Protein AF-R9MSK2-F1 (afdb_monomer_lite)

Secondary structure (DSSP, 8-state):
---HHHHHHHHHH-TT-HHHHHHHGGG--S-TTTT---HHHHHHHHHHHHHHHHHHHHHHHHHHHTT-HHHHHHHHHHHHT-

pLDDT: mean 85.83, std 10.81, range [50.19, 96.31]

Sequence (82 aa):
MNSDLTEFTRCIRDRENIKALESAIPLYQGTFFEEEGYEWIMDKEGKFDMLYLDALQYLADHYSKKGMKHKLFYYETLMERF

Radius of gyration: 13.52 Å; chains: 1; bounding box: 33×28×36 Å

Structure (mmCIF, N/CA/C/O backbone):
data_AF-R9MSK2-F1
#
_entry.id   AF-R9MSK2-F1
#
loop_
_atom_site.group_PDB
_atom_site.id
_atom_site.type_symbol
_atom_site.label_atom_id
_atom_site.label_alt_id
_atom_site.label_comp_id
_atom_site.label_asym_id
_atom_site.label_entity_id
_atom_site.label_seq_id
_atom_site.pdbx_PDB_ins_code
_atom_site.Cartn_x
_atom_site.Cartn_y
_atom_site.Cartn_z
_atom_site.occupancy
_atom_site.B_iso_or_equiv
_atom_site.auth_seq_id
_atom_site.auth_comp_id
_atom_site.auth_asym_id
_atom_site.auth_atom_id
_atom_site.pdbx_PDB_model_num
ATOM 1 N N . MET A 1 1 ? 13.832 -17.451 -6.397 1.00 50.19 1 MET A N 1
ATOM 2 C CA . MET A 1 1 ? 13.765 -16.120 -5.763 1.00 50.19 1 MET A CA 1
ATOM 3 C C . MET A 1 1 ? 12.830 -15.285 -6.610 1.00 50.19 1 MET A C 1
ATOM 5 O O . MET A 1 1 ? 13.119 -15.129 -7.789 1.00 50.19 1 MET A O 1
ATOM 9 N N . ASN A 1 2 ? 11.699 -14.853 -6.057 1.00 66.25 2 ASN A N 1
ATOM 10 C CA . ASN A 1 2 ? 10.825 -13.892 -6.730 1.00 66.25 2 ASN A CA 1
ATOM 11 C C . ASN A 1 2 ? 11.345 -12.484 -6.422 1.00 66.25 2 ASN A C 1
ATOM 13 O O . ASN A 1 2 ? 11.868 -12.267 -5.331 1.00 66.25 2 ASN A O 1
ATOM 17 N N . SER A 1 3 ? 11.250 -11.562 -7.380 1.00 84.50 3 SER A N 1
ATOM 18 C CA . SER A 1 3 ? 11.607 -10.160 -7.145 1.00 84.50 3 SER A CA 1
ATOM 19 C C . SER A 1 3 ? 10.554 -9.467 -6.280 1.00 84.50 3 SER A C 1
ATOM 21 O O . SER A 1 3 ? 9.380 -9.849 -6.322 1.00 84.50 3 SER A O 1
ATOM 23 N N . ASP A 1 4 ? 10.948 -8.407 -5.575 1.00 84.62 4 ASP A N 1
ATOM 24 C CA . ASP A 1 4 ? 10.043 -7.605 -4.739 1.00 84.62 4 ASP A CA 1
ATOM 25 C C . ASP A 1 4 ? 8.833 -7.099 -5.531 1.00 84.62 4 ASP A C 1
ATOM 27 O O . ASP A 1 4 ? 7.702 -7.194 -5.065 1.00 84.62 4 ASP A O 1
ATOM 31 N N . LEU A 1 5 ? 9.031 -6.700 -6.792 1.00 84.38 5 LEU A N 1
ATOM 32 C CA . LEU A 1 5 ? 7.945 -6.272 -7.676 1.00 84.38 5 LEU A CA 1
ATOM 33 C C . LEU A 1 5 ? 6.950 -7.399 -8.010 1.00 84.38 5 LEU A C 1
ATOM 35 O O . LEU A 1 5 ? 5.744 -7.169 -8.157 1.00 84.38 5 LEU A O 1
ATOM 39 N N . THR A 1 6 ? 7.440 -8.634 -8.128 1.00 85.31 6 THR A N 1
ATOM 40 C CA . THR A 1 6 ? 6.588 -9.805 -8.376 1.00 85.31 6 THR A CA 1
ATOM 41 C C . THR A 1 6 ? 5.744 -10.118 -7.143 1.00 85.31 6 THR A C 1
ATOM 43 O O . THR A 1 6 ? 4.543 -10.369 -7.261 1.00 85.31 6 THR A O 1
ATOM 46 N N . GLU A 1 7 ? 6.353 -10.057 -5.959 1.00 86.94 7 GLU A N 1
ATOM 47 C CA . GLU A 1 7 ? 5.665 -10.259 -4.683 1.00 86.94 7 GLU A CA 1
ATOM 48 C C . GLU A 1 7 ? 4.669 -9.131 -4.385 1.00 86.94 7 GLU A C 1
ATOM 50 O O . GLU A 1 7 ? 3.527 -9.408 -4.018 1.00 86.94 7 GLU A O 1
ATOM 55 N N . PHE A 1 8 ? 5.032 -7.879 -4.666 1.00 88.94 8 PHE A N 1
ATOM 56 C CA . PHE A 1 8 ? 4.140 -6.724 -4.598 1.00 88.94 8 PHE A CA 1
ATOM 57 C C . PHE A 1 8 ? 2.887 -6.930 -5.454 1.00 88.94 8 PHE A C 1
ATOM 59 O O . PHE A 1 8 ? 1.759 -6.861 -4.963 1.00 88.94 8 PHE A O 1
ATOM 66 N N . THR A 1 9 ? 3.082 -7.279 -6.729 1.00 88.00 9 THR A N 1
ATOM 67 C CA . THR A 1 9 ? 1.981 -7.523 -7.672 1.00 88.00 9 THR A CA 1
ATOM 68 C C . THR A 1 9 ? 1.084 -8.673 -7.209 1.00 88.00 9 THR A C 1
ATOM 70 O O . THR A 1 9 ? -0.137 -8.621 -7.371 1.00 88.00 9 THR A O 1
ATOM 73 N N . ARG A 1 10 ? 1.674 -9.726 -6.633 1.00 88.62 10 ARG A N 1
ATOM 74 C CA . ARG A 1 10 ? 0.938 -10.877 -6.101 1.00 88.62 10 ARG A CA 1
ATOM 75 C C . ARG A 1 10 ? 0.071 -10.482 -4.908 1.00 88.62 10 ARG A C 1
ATOM 77 O O . ARG A 1 10 ? -1.103 -10.837 -4.888 1.00 88.62 10 ARG A O 1
ATOM 84 N N . CYS A 1 11 ? 0.630 -9.742 -3.956 1.00 87.88 11 CYS A N 1
ATOM 85 C CA . CYS A 1 11 ? -0.071 -9.316 -2.749 1.00 87.88 11 CYS A CA 1
ATOM 86 C C . CYS A 1 11 ? -1.178 -8.290 -3.040 1.00 87.88 11 CYS A C 1
ATOM 88 O O . CYS A 1 11 ? -2.260 -8.396 -2.472 1.00 87.88 11 CYS A O 1
ATOM 90 N N . ILE A 1 12 ? -0.962 -7.351 -3.970 1.00 88.06 12 ILE A N 1
ATOM 91 C CA . ILE A 1 12 ? -1.972 -6.343 -4.345 1.00 88.06 12 ILE A CA 1
ATOM 92 C C . ILE A 1 12 ? -3.175 -6.934 -5.090 1.00 88.06 12 ILE A C 1
ATOM 94 O O . ILE A 1 12 ? -4.271 -6.372 -5.041 1.00 88.06 12 ILE A O 1
ATOM 98 N N . ARG A 1 13 ? -3.008 -8.070 -5.778 1.00 86.44 13 ARG A N 1
ATOM 99 C CA . ARG A 1 13 ? -4.122 -8.743 -6.466 1.00 86.44 13 ARG A CA 1
ATOM 100 C C . ARG A 1 13 ? -5.190 -9.270 -5.510 1.00 86.44 13 ARG A C 1
ATOM 102 O O . ARG A 1 13 ? -6.348 -9.353 -5.907 1.00 86.44 13 ARG A O 1
ATOM 109 N N . ASP A 1 14 ? -4.818 -9.600 -4.279 1.00 84.50 14 ASP A N 1
ATOM 110 C CA . ASP A 1 14 ? -5.725 -10.111 -3.251 1.00 84.50 14 ASP A CA 1
ATOM 111 C C . ASP A 1 14 ? -6.138 -8.980 -2.291 1.00 84.50 14 ASP A C 1
ATOM 113 O O . ASP A 1 14 ? -5.730 -8.935 -1.130 1.00 84.50 14 ASP A O 1
ATOM 117 N N . ARG A 1 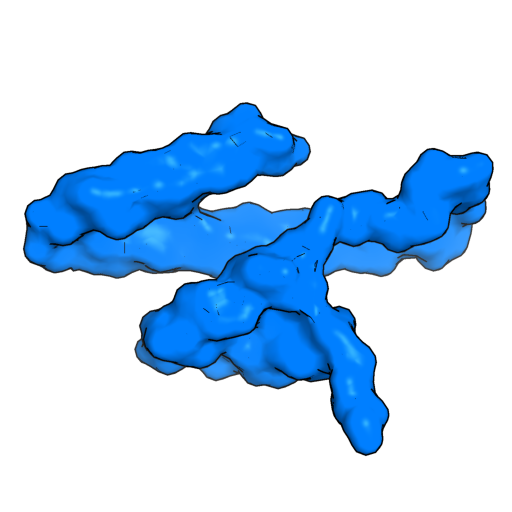15 ? -6.924 -8.014 -2.799 1.00 74.88 15 ARG A N 1
ATOM 118 C CA . ARG A 1 15 ? -7.308 -6.798 -2.048 1.00 74.88 15 ARG A CA 1
ATOM 119 C C . ARG A 1 15 ? -8.110 -7.081 -0.772 1.00 74.88 15 ARG A C 1
ATOM 121 O O . ARG A 1 15 ? -8.128 -6.252 0.130 1.00 74.88 15 ARG A O 1
ATOM 128 N N . GLU A 1 16 ? -8.777 -8.226 -0.676 1.00 83.06 16 GLU A N 1
ATOM 129 C CA . GLU A 1 16 ? -9.554 -8.592 0.517 1.00 83.06 16 GLU A CA 1
ATOM 130 C C . GLU A 1 16 ? -8.655 -9.082 1.663 1.00 83.06 16 GLU A C 1
ATOM 132 O O . GLU A 1 16 ? -9.042 -9.070 2.837 1.00 83.06 16 GLU A O 1
ATOM 137 N N . ASN A 1 17 ? -7.416 -9.459 1.348 1.00 92.19 17 ASN A N 1
ATOM 138 C CA . ASN A 1 17 ? -6.449 -9.944 2.310 1.00 92.19 17 ASN A CA 1
ATOM 139 C C . ASN A 1 17 ? -5.591 -8.801 2.861 1.00 92.19 17 ASN A C 1
ATOM 141 O O . ASN A 1 17 ? -4.484 -8.524 2.401 1.00 92.19 17 ASN A O 1
ATOM 145 N N . ILE A 1 18 ? -6.094 -8.172 3.924 1.00 93.38 18 ILE A N 1
ATOM 146 C CA . ILE A 1 18 ? -5.428 -7.052 4.608 1.00 93.38 18 ILE A CA 1
ATOM 147 C C . ILE A 1 18 ? -3.971 -7.368 4.955 1.00 93.38 18 ILE A C 1
ATOM 149 O O . ILE A 1 18 ? -3.104 -6.541 4.715 1.00 93.38 18 ILE A O 1
ATOM 153 N N . LYS A 1 19 ? -3.668 -8.574 5.451 1.00 92.38 19 LYS A N 1
ATOM 154 C CA . LYS A 1 19 ? -2.287 -8.949 5.801 1.00 92.38 19 LYS A CA 1
ATOM 155 C C . LYS A 1 19 ? -1.373 -9.011 4.579 1.00 92.38 19 LYS A C 1
ATOM 157 O O . LYS A 1 19 ? -0.201 -8.650 4.680 1.00 92.38 19 LYS A O 1
ATOM 162 N N . ALA A 1 20 ? -1.890 -9.475 3.442 1.00 91.44 20 ALA A N 1
ATOM 163 C CA . ALA A 1 20 ? -1.135 -9.477 2.196 1.00 91.44 20 ALA A CA 1
ATOM 164 C C . ALA A 1 20 ? -0.868 -8.042 1.729 1.00 91.44 20 ALA A C 1
ATOM 166 O O . ALA A 1 20 ? 0.275 -7.722 1.415 1.00 91.44 20 ALA A O 1
ATOM 167 N N . LEU A 1 21 ? -1.872 -7.160 1.784 1.00 91.94 21 LEU A N 1
ATOM 168 C CA . LEU A 1 21 ? -1.705 -5.740 1.465 1.00 91.94 21 LEU A CA 1
ATOM 169 C C . LEU A 1 21 ? -0.681 -5.055 2.375 1.00 91.94 21 LEU A C 1
ATOM 171 O O . LEU A 1 21 ? 0.213 -4.381 1.877 1.00 91.94 21 LEU A O 1
ATOM 175 N N . GLU A 1 22 ? -0.739 -5.281 3.689 1.00 93.12 22 GLU A N 1
ATOM 176 C CA . GLU A 1 22 ? 0.266 -4.753 4.623 1.00 93.12 22 GLU A CA 1
ATOM 177 C C . GLU A 1 22 ? 1.681 -5.234 4.287 1.00 93.12 22 GLU A C 1
ATOM 179 O O . GLU A 1 22 ? 2.639 -4.476 4.425 1.00 93.12 22 GLU A O 1
ATOM 184 N N . SER A 1 23 ? 1.806 -6.483 3.834 1.00 91.69 23 SER A N 1
ATOM 185 C CA . SER A 1 23 ? 3.087 -7.071 3.432 1.00 91.69 23 SER A CA 1
ATOM 186 C C . SER A 1 23 ? 3.570 -6.551 2.077 1.00 91.69 23 SER A C 1
ATOM 188 O O . SER A 1 23 ? 4.759 -6.639 1.795 1.00 91.69 23 SER A O 1
ATOM 190 N N . ALA A 1 24 ? 2.671 -6.012 1.246 1.00 91.38 24 ALA A N 1
ATOM 191 C CA . ALA A 1 24 ? 3.002 -5.430 -0.050 1.00 91.38 24 ALA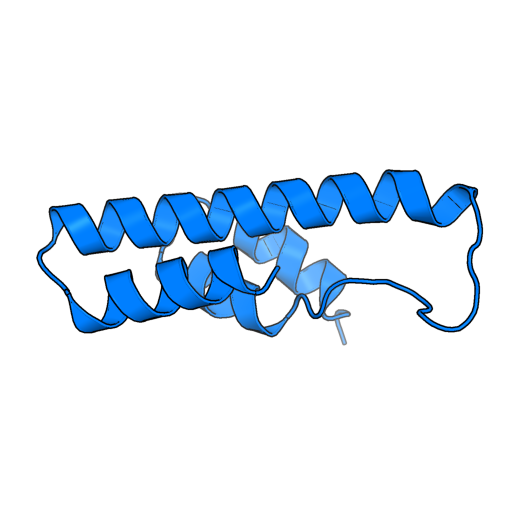 A CA 1
ATOM 192 C C . ALA A 1 24 ? 3.659 -4.054 0.091 1.00 91.38 24 ALA A C 1
ATOM 194 O O . ALA A 1 24 ? 4.611 -3.766 -0.623 1.00 91.38 24 ALA A O 1
ATOM 195 N N . ILE A 1 25 ? 3.178 -3.223 1.023 1.00 91.88 25 ILE A N 1
ATOM 196 C CA . ILE A 1 25 ? 3.639 -1.837 1.199 1.00 91.88 25 ILE A CA 1
ATOM 197 C C . ILE A 1 25 ? 5.173 -1.698 1.255 1.00 91.88 25 ILE A C 1
ATOM 199 O O . ILE A 1 25 ? 5.707 -0.920 0.474 1.00 91.88 25 ILE A O 1
ATOM 203 N N . PRO A 1 26 ? 5.926 -2.449 2.084 1.00 90.50 26 PRO A N 1
ATOM 204 C CA . PRO A 1 26 ? 7.380 -2.276 2.153 1.00 90.50 26 PRO A CA 1
ATOM 205 C C . PRO A 1 26 ? 8.145 -2.792 0.921 1.00 90.50 26 PRO A C 1
ATOM 207 O O . PRO A 1 26 ? 9.342 -2.537 0.816 1.00 90.50 26 PRO A O 1
ATOM 210 N N . LEU A 1 27 ? 7.498 -3.543 0.021 1.00 89.44 27 LEU A N 1
ATOM 211 C CA . LEU A 1 27 ? 8.135 -4.115 -1.173 1.00 89.44 27 LEU A CA 1
ATOM 212 C C . LEU A 1 27 ? 8.236 -3.113 -2.326 1.00 89.44 27 LEU A C 1
ATOM 214 O O . LEU A 1 27 ? 9.018 -3.325 -3.249 1.00 89.44 27 LEU A O 1
ATOM 218 N N . TYR A 1 28 ? 7.433 -2.050 -2.296 1.00 87.44 28 TYR A N 1
ATOM 219 C CA . TYR A 1 28 ? 7.458 -1.009 -3.310 1.00 87.44 28 TYR A CA 1
ATOM 220 C C . TYR A 1 28 ? 8.121 0.241 -2.746 1.00 87.44 28 TYR A C 1
ATOM 222 O O . TYR A 1 28 ? 7.581 0.891 -1.855 1.00 87.44 28 TYR A O 1
ATOM 230 N N . GLN A 1 29 ? 9.316 0.546 -3.249 1.00 79.19 29 GLN A N 1
ATOM 231 C CA . GLN A 1 29 ? 10.118 1.687 -2.797 1.00 79.19 29 GLN A CA 1
ATOM 232 C C . GLN A 1 29 ? 9.973 2.922 -3.700 1.00 79.19 29 GLN A C 1
ATOM 234 O O . GLN A 1 29 ? 10.588 3.941 -3.413 1.00 79.19 29 GLN A O 1
ATOM 239 N N . GLY A 1 30 ? 9.139 2.851 -4.744 1.00 73.94 30 GLY A N 1
ATOM 240 C CA . GLY A 1 30 ? 8.944 3.929 -5.713 1.00 73.94 30 GLY A CA 1
ATOM 241 C C . GLY A 1 30 ? 9.820 3.771 -6.954 1.00 73.94 30 GLY A C 1
ATOM 242 O O . GLY A 1 30 ? 9.969 2.658 -7.466 1.00 73.94 30 GLY A O 1
ATOM 243 N N . THR A 1 3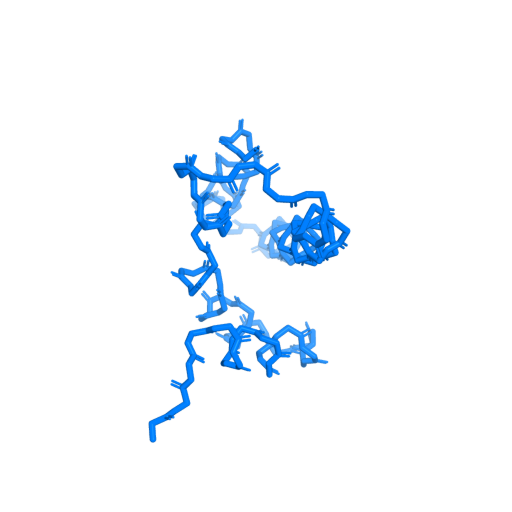1 ? 10.351 4.899 -7.424 1.00 66.88 31 THR A N 1
ATOM 244 C CA . THR A 1 31 ? 11.039 5.100 -8.705 1.00 66.88 31 THR A CA 1
ATOM 245 C C . THR A 1 31 ? 12.003 3.963 -9.057 1.00 66.88 31 THR A C 1
ATOM 247 O O . THR A 1 31 ? 12.959 3.659 -8.338 1.00 66.88 31 THR A O 1
ATOM 250 N N . PHE A 1 32 ? 11.773 3.331 -10.202 1.00 66.56 32 PHE A N 1
ATOM 251 C CA . PHE A 1 32 ? 12.706 2.391 -10.793 1.00 66.56 32 PHE A CA 1
ATOM 252 C C . PHE A 1 32 ? 13.831 3.167 -11.474 1.00 66.56 32 PHE A C 1
ATOM 254 O O . PHE A 1 32 ? 13.586 4.007 -12.328 1.00 66.56 32 PHE A O 1
ATOM 261 N N . PHE A 1 33 ? 15.080 2.804 -11.176 1.00 62.88 33 PHE A N 1
ATOM 262 C CA . PHE A 1 33 ? 16.250 3.435 -11.795 1.00 62.88 33 PHE A CA 1
ATOM 263 C C . PHE A 1 33 ? 16.262 4.961 -11.591 1.00 62.88 33 PHE A C 1
ATOM 265 O O . PHE A 1 33 ? 16.365 5.702 -12.558 1.00 62.88 33 PHE A O 1
ATOM 272 N N . GLU A 1 34 ? 16.203 5.429 -10.335 1.00 61.16 34 GLU A N 1
ATOM 273 C CA . GLU A 1 34 ? 16.245 6.864 -9.966 1.00 61.16 34 GLU A CA 1
ATOM 274 C C . GLU A 1 34 ? 17.330 7.687 -10.689 1.00 61.16 34 GLU A C 1
ATOM 276 O O . GLU A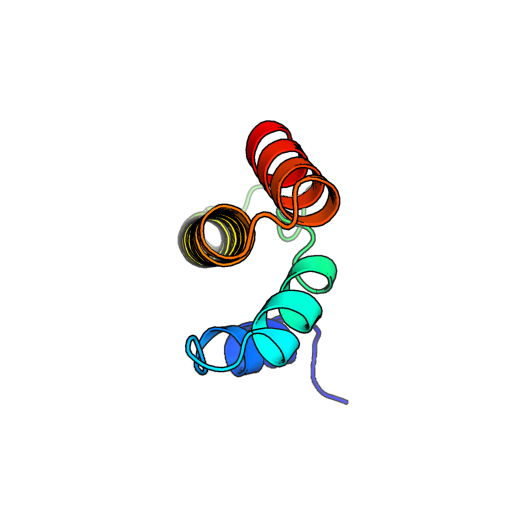 1 34 ? 17.172 8.891 -10.879 1.00 61.16 34 GLU A O 1
ATOM 281 N N . GLU A 1 35 ? 18.429 7.051 -11.102 1.00 61.97 35 GLU A N 1
ATOM 282 C CA . GLU A 1 35 ? 19.543 7.694 -11.804 1.00 61.97 35 GLU A CA 1
ATOM 283 C C . GLU A 1 35 ? 19.312 7.865 -13.321 1.00 61.97 35 GLU A C 1
ATOM 285 O O . GLU A 1 35 ? 20.023 8.634 -13.966 1.00 61.97 35 GLU A O 1
ATOM 290 N N . GLU A 1 36 ? 18.318 7.191 -13.909 1.00 62.84 36 GLU A N 1
ATOM 291 C CA . GLU A 1 36 ? 18.122 7.094 -15.356 1.00 62.84 36 GLU A CA 1
ATOM 292 C C . GLU A 1 36 ? 16.640 7.284 -15.756 1.00 62.84 36 GLU A C 1
ATOM 294 O O . GLU A 1 36 ? 15.818 6.373 -15.671 1.00 62.84 36 GLU A O 1
ATOM 299 N N . GLY A 1 37 ? 16.294 8.473 -16.263 1.00 61.34 37 GLY A N 1
ATOM 300 C CA . GLY A 1 37 ? 14.931 8.851 -16.671 1.00 61.34 37 GLY A CA 1
ATOM 301 C C . GLY A 1 37 ? 14.479 8.265 -18.013 1.00 61.34 37 GLY A C 1
ATOM 302 O O . GLY A 1 37 ? 14.186 9.003 -18.955 1.00 61.34 37 GLY A O 1
ATOM 303 N N . TYR A 1 38 ? 14.443 6.940 -18.136 1.00 73.44 38 TYR A N 1
ATOM 304 C CA . TYR A 1 38 ? 13.990 6.283 -19.359 1.00 73.44 38 TYR A CA 1
ATOM 305 C C . TYR A 1 38 ? 12.471 6.407 -19.551 1.00 73.44 38 TYR A C 1
ATOM 307 O O . TYR A 1 38 ? 11.687 5.869 -18.771 1.00 73.44 38 TYR A O 1
ATOM 315 N N . GLU A 1 39 ? 12.035 7.003 -20.664 1.00 69.31 39 GLU A N 1
ATOM 316 C CA . GLU A 1 39 ? 10.603 7.196 -20.966 1.00 69.31 39 GLU A CA 1
ATOM 317 C C . GLU A 1 39 ? 9.782 5.894 -20.952 1.00 69.31 39 GLU A C 1
ATOM 319 O O . GLU A 1 39 ? 8.634 5.888 -20.517 1.00 69.31 39 GLU A O 1
ATOM 324 N N . TRP A 1 40 ? 10.367 4.762 -21.363 1.00 73.19 40 TRP A N 1
ATOM 325 C CA . TRP A 1 40 ? 9.675 3.464 -21.379 1.00 73.19 40 TRP A CA 1
ATOM 326 C C . TRP A 1 40 ? 9.405 2.883 -19.977 1.00 73.19 40 TRP A C 1
ATOM 328 O O . TRP A 1 40 ? 8.659 1.904 -19.852 1.00 73.19 40 TRP A O 1
ATOM 338 N N . ILE A 1 41 ? 10.024 3.449 -18.937 1.00 76.12 41 ILE A N 1
ATOM 339 C CA . ILE A 1 41 ? 9.851 3.058 -17.533 1.00 76.12 41 ILE A CA 1
ATOM 340 C C . ILE A 1 41 ? 8.731 3.869 -16.879 1.00 76.12 41 ILE A C 1
ATOM 342 O O . ILE A 1 41 ? 7.950 3.287 -16.126 1.00 76.12 41 ILE A O 1
ATOM 346 N N . MET A 1 42 ? 8.572 5.141 -17.257 1.00 70.94 42 MET A N 1
ATOM 347 C CA . MET A 1 42 ? 7.607 6.058 -16.637 1.00 70.94 42 MET A CA 1
ATOM 348 C C . MET A 1 42 ? 6.162 5.538 -16.677 1.00 70.94 42 MET A C 1
ATOM 350 O O . MET A 1 42 ? 5.448 5.591 -15.676 1.00 70.94 42 MET A O 1
ATOM 354 N N . ASP A 1 43 ? 5.731 4.943 -17.794 1.00 73.75 43 ASP A N 1
ATOM 355 C CA . ASP A 1 43 ? 4.385 4.355 -17.903 1.00 73.75 43 ASP A CA 1
ATOM 356 C C . ASP A 1 43 ? 4.176 3.170 -16.942 1.00 73.75 43 ASP A C 1
ATOM 358 O O . ASP A 1 43 ? 3.062 2.900 -16.479 1.00 73.75 43 ASP A O 1
ATOM 362 N N . LYS A 1 44 ? 5.244 2.418 -16.651 1.00 75.81 44 LYS A N 1
ATOM 363 C CA . LYS A 1 44 ? 5.191 1.292 -15.713 1.00 75.81 44 LYS A CA 1
ATOM 364 C C . LYS A 1 44 ? 5.221 1.778 -14.271 1.00 75.81 44 LYS A C 1
ATOM 366 O O . LYS A 1 44 ? 4.468 1.229 -13.471 1.00 75.81 44 LYS A O 1
ATOM 371 N N . GLU A 1 45 ? 6.033 2.784 -13.964 1.00 82.12 45 GLU A N 1
ATOM 372 C CA . GLU A 1 45 ? 6.077 3.447 -12.654 1.00 82.12 45 GLU A CA 1
ATOM 373 C C . GLU A 1 45 ? 4.714 3.995 -12.279 1.00 82.12 45 GLU A C 1
ATOM 375 O O . GLU A 1 45 ? 4.137 3.537 -11.298 1.00 82.12 45 GLU A O 1
ATOM 380 N N . GLY A 1 46 ? 4.114 4.820 -13.144 1.00 83.50 46 GLY A N 1
ATOM 381 C CA . GLY A 1 46 ? 2.808 5.413 -12.866 1.00 83.50 46 GLY A CA 1
ATOM 382 C C . GLY A 1 46 ? 1.727 4.367 -12.577 1.00 83.50 46 GLY A C 1
ATOM 383 O O . GLY A 1 46 ? 0.845 4.575 -11.745 1.00 83.50 46 GLY A O 1
ATOM 384 N N . LYS A 1 47 ? 1.804 3.184 -13.199 1.00 87.31 47 LYS A N 1
ATOM 385 C CA . LYS A 1 47 ? 0.893 2.080 -12.875 1.00 87.31 47 LYS A CA 1
ATOM 386 C C . LYS A 1 47 ? 1.129 1.512 -11.474 1.00 87.31 47 LYS A C 1
ATOM 388 O O . LYS A 1 47 ? 0.155 1.200 -10.788 1.00 87.31 47 LYS A O 1
ATOM 393 N N . PHE A 1 48 ? 2.378 1.294 -11.075 1.00 88.94 48 PHE A N 1
ATOM 394 C CA . PHE A 1 48 ? 2.686 0.749 -9.753 1.00 88.94 48 PHE A CA 1
ATOM 395 C C . PHE A 1 48 ? 2.468 1.781 -8.643 1.00 88.94 48 PHE A C 1
ATOM 397 O O . PHE A 1 48 ? 1.937 1.406 -7.600 1.00 88.94 48 PHE A O 1
ATOM 404 N N . ASP A 1 49 ? 2.724 3.058 -8.912 1.00 89.94 49 ASP A N 1
ATOM 405 C CA . ASP A 1 49 ? 2.402 4.190 -8.042 1.00 89.94 49 ASP A CA 1
ATOM 406 C C . ASP A 1 49 ? 0.905 4.247 -7.741 1.00 89.94 49 ASP A C 1
ATOM 408 O O . ASP A 1 49 ? 0.490 4.265 -6.583 1.00 89.94 49 ASP A O 1
ATOM 412 N N . MET A 1 50 ? 0.068 4.167 -8.780 1.00 90.25 50 MET A N 1
ATOM 413 C CA . MET A 1 50 ? -1.387 4.151 -8.610 1.00 90.25 50 MET A CA 1
ATOM 414 C C . MET A 1 50 ? -1.853 2.931 -7.809 1.00 90.25 50 MET A C 1
ATOM 416 O O . MET A 1 50 ? -2.725 3.051 -6.953 1.00 90.25 50 MET A O 1
ATOM 420 N N . LEU A 1 51 ? -1.263 1.752 -8.042 1.00 91.69 51 LEU A N 1
ATOM 421 C CA . LEU A 1 51 ? -1.579 0.551 -7.260 1.00 91.69 51 LEU A CA 1
ATOM 422 C C . LEU A 1 51 ? -1.150 0.682 -5.793 1.00 91.69 51 LEU A C 1
ATOM 424 O O . LEU A 1 51 ? -1.857 0.198 -4.908 1.00 91.69 51 LEU A O 1
ATOM 428 N N . TYR A 1 52 ? -0.008 1.316 -5.543 1.00 92.44 52 TYR A N 1
ATOM 429 C CA . TYR A 1 52 ? 0.513 1.566 -4.208 1.00 92.44 52 TYR A CA 1
ATOM 430 C C . TYR A 1 52 ? -0.381 2.542 -3.433 1.00 92.44 52 TYR A C 1
ATOM 432 O O . TYR A 1 52 ? -0.823 2.218 -2.330 1.00 92.44 52 TYR A O 1
ATOM 440 N N . LEU A 1 53 ? -0.735 3.678 -4.039 1.00 92.88 53 LEU A N 1
ATOM 441 C CA . LEU A 1 53 ? -1.648 4.665 -3.458 1.00 92.88 53 LEU A CA 1
ATOM 442 C C . LEU A 1 53 ? -3.035 4.071 -3.183 1.00 92.88 53 LEU A C 1
ATOM 444 O O . LEU A 1 53 ? -3.569 4.235 -2.085 1.00 92.88 53 LEU A O 1
ATOM 448 N N . ASP A 1 54 ? -3.583 3.296 -4.123 1.00 93.56 54 ASP A N 1
ATOM 449 C CA . ASP A 1 54 ? -4.836 2.558 -3.930 1.00 93.56 54 ASP A CA 1
ATOM 450 C C . ASP A 1 54 ? -4.771 1.621 -2.711 1.00 93.56 54 ASP A C 1
ATOM 452 O O . ASP A 1 54 ? -5.729 1.522 -1.937 1.00 93.56 54 ASP A O 1
ATOM 456 N N . ALA A 1 55 ? -3.655 0.903 -2.540 1.00 93.31 55 ALA A N 1
ATOM 457 C CA . ALA A 1 55 ? -3.464 -0.018 -1.424 1.00 93.31 55 ALA A CA 1
ATOM 458 C C . ALA A 1 55 ? -3.357 0.724 -0.085 1.00 93.31 55 ALA A C 1
ATOM 460 O O . ALA A 1 55 ? -3.966 0.295 0.900 1.00 93.31 55 ALA A O 1
ATOM 461 N N . LEU A 1 56 ? -2.633 1.847 -0.047 1.00 94.56 56 LEU A N 1
ATOM 462 C CA . LEU A 1 56 ? -2.542 2.696 1.139 1.00 94.56 56 LEU A CA 1
ATOM 463 C C . LEU A 1 56 ? -3.909 3.267 1.533 1.00 94.56 56 LEU A C 1
ATOM 465 O O . LEU A 1 56 ? -4.293 3.150 2.699 1.00 94.56 56 LEU A O 1
ATOM 469 N N . GLN A 1 57 ? -4.675 3.794 0.573 1.00 95.06 57 GLN A N 1
ATOM 470 C CA . GLN A 1 57 ? -6.018 4.322 0.823 1.00 95.06 57 GLN A CA 1
ATOM 471 C C . GLN A 1 57 ? -6.953 3.231 1.353 1.00 95.06 57 GLN A C 1
ATOM 473 O O . GLN A 1 57 ? -7.682 3.441 2.322 1.00 95.06 57 GLN A O 1
ATOM 478 N N . TYR A 1 58 ? -6.907 2.033 0.765 1.00 94.88 58 TYR A N 1
ATOM 479 C CA . TYR A 1 58 ? -7.725 0.913 1.222 1.00 94.88 58 TYR A CA 1
ATOM 480 C C . TYR A 1 58 ? -7.390 0.496 2.664 1.00 94.88 58 TYR A C 1
ATOM 482 O O . TYR A 1 58 ? -8.292 0.232 3.466 1.00 94.88 58 TYR A O 1
ATOM 490 N N . LEU A 1 59 ? -6.102 0.460 3.023 1.00 95.00 59 LEU A N 1
ATOM 491 C CA . LEU A 1 59 ? -5.655 0.165 4.387 1.00 95.00 59 LEU A CA 1
ATOM 492 C C . LEU A 1 59 ? -6.059 1.273 5.369 1.00 95.00 59 LEU A C 1
ATOM 494 O O . LEU A 1 59 ? -6.536 0.965 6.465 1.00 95.00 59 LEU A O 1
ATOM 498 N N . ALA A 1 60 ? -5.935 2.542 4.978 1.00 95.88 60 ALA A N 1
ATOM 499 C CA . ALA A 1 60 ? -6.405 3.676 5.767 1.00 95.88 60 ALA A CA 1
ATOM 500 C C . ALA A 1 60 ? -7.914 3.557 6.047 1.00 95.88 60 ALA A C 1
ATOM 502 O O . ALA A 1 60 ? -8.328 3.520 7.208 1.00 95.88 60 ALA A O 1
ATOM 503 N N . ASP A 1 61 ? -8.736 3.351 5.017 1.00 95.50 61 ASP A N 1
ATOM 504 C CA . ASP A 1 61 ? -10.185 3.170 5.156 1.00 95.50 61 ASP A CA 1
ATOM 505 C C . ASP A 1 61 ? -10.541 1.978 6.054 1.00 95.50 61 ASP A C 1
ATOM 507 O O . ASP A 1 61 ? -11.443 2.061 6.897 1.00 95.50 61 ASP A O 1
ATOM 511 N N . HIS A 1 62 ? -9.830 0.858 5.893 1.00 95.31 62 HIS A N 1
ATOM 512 C CA . HIS A 1 62 ? -10.013 -0.335 6.714 1.00 95.31 62 HIS A CA 1
ATOM 513 C C . HIS A 1 62 ? -9.774 -0.042 8.200 1.00 95.31 62 HIS A C 1
ATOM 515 O O . HIS A 1 62 ? -10.591 -0.401 9.055 1.00 95.31 62 HIS A O 1
ATOM 521 N N . TYR A 1 63 ? -8.660 0.619 8.518 1.00 96.31 63 TYR A N 1
ATOM 522 C CA . TYR A 1 63 ? -8.278 0.908 9.896 1.00 96.31 63 TYR A CA 1
ATOM 523 C C . TYR A 1 63 ? -9.056 2.073 10.509 1.00 96.31 63 TYR A C 1
ATOM 525 O O . TYR A 1 63 ? -9.315 2.046 11.715 1.00 96.31 63 TYR A O 1
ATOM 533 N N . SER A 1 64 ? -9.520 3.016 9.689 1.00 96.12 64 SER A N 1
ATOM 534 C CA . SER A 1 64 ? -10.481 4.050 10.075 1.00 96.12 64 SER A CA 1
ATOM 535 C C . SER A 1 64 ? -11.795 3.425 10.550 1.00 96.12 64 SER A C 1
ATOM 537 O O . SER A 1 64 ? -12.210 3.643 11.691 1.00 96.12 64 SER A O 1
ATOM 539 N N . LYS A 1 65 ? -12.387 2.521 9.752 1.00 96.25 65 LYS A N 1
ATOM 540 C CA . LYS A 1 65 ? -13.628 1.801 10.106 1.00 96.25 65 LYS A CA 1
ATOM 541 C C . LYS A 1 65 ? -13.491 0.937 11.363 1.00 96.25 65 LYS A C 1
ATOM 543 O 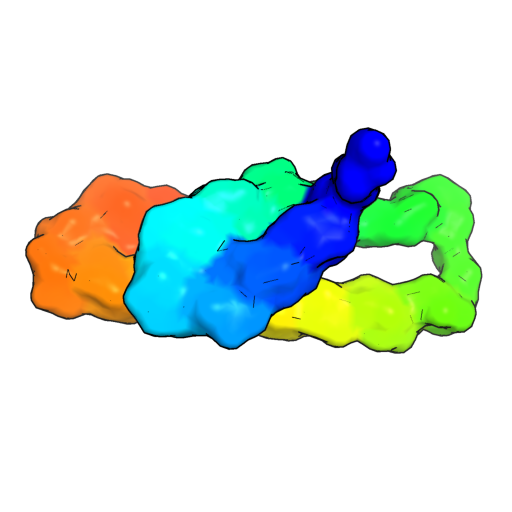O . LYS A 1 65 ? -14.464 0.751 12.088 1.00 96.25 65 LYS A O 1
ATOM 548 N N . LYS A 1 66 ? -12.292 0.413 11.637 1.00 95.19 66 LYS A N 1
ATOM 549 C CA . LYS A 1 66 ? -11.987 -0.370 12.849 1.00 95.19 66 LYS A CA 1
ATOM 550 C C . LYS A 1 66 ? -11.585 0.474 14.063 1.00 95.19 66 LYS A C 1
ATOM 552 O O . LYS A 1 66 ? -11.356 -0.090 15.131 1.00 95.19 66 LYS A O 1
ATOM 557 N N . GLY A 1 67 ? -11.460 1.795 13.922 1.00 95.62 67 GLY A N 1
ATOM 558 C CA . GLY A 1 67 ? -11.022 2.686 15.001 1.00 95.62 67 GLY A CA 1
ATOM 559 C C . GLY A 1 67 ? -9.550 2.523 15.404 1.00 95.62 67 GLY A C 1
ATOM 560 O O . GLY A 1 67 ? -9.147 2.981 16.475 1.00 95.62 67 GLY A O 1
ATOM 561 N N . MET A 1 68 ? -8.721 1.887 14.570 1.00 95.94 68 MET A N 1
ATOM 562 C CA . MET A 1 68 ? -7.299 1.654 14.849 1.00 95.94 68 MET A CA 1
ATOM 563 C C . MET A 1 68 ? -6.451 2.869 14.455 1.00 95.94 68 MET A C 1
ATOM 565 O O . MET A 1 68 ? -5.712 2.844 13.471 1.00 95.94 68 MET A O 1
ATOM 569 N N . LYS A 1 69 ? -6.534 3.934 15.260 1.00 94.69 69 LYS A N 1
ATOM 570 C CA . LYS A 1 69 ? -5.932 5.250 14.970 1.00 94.69 69 LYS A CA 1
ATOM 571 C C . LYS A 1 69 ? -4.441 5.213 14.620 1.00 94.69 69 LYS A C 1
ATOM 573 O O . LYS A 1 69 ? -4.013 5.948 13.744 1.00 94.69 69 LYS A O 1
ATOM 578 N N . HIS A 1 70 ? -3.651 4.359 15.275 1.00 95.75 70 HIS A N 1
ATOM 579 C CA . HIS A 1 70 ? -2.208 4.284 15.015 1.00 95.75 70 HIS A CA 1
ATOM 580 C C . HIS A 1 70 ? -1.889 3.756 13.608 1.00 95.75 70 HIS A C 1
ATOM 582 O O . HIS A 1 70 ? -1.026 4.295 12.925 1.00 95.75 70 HIS A O 1
ATOM 588 N N . LYS A 1 71 ? -2.612 2.720 13.167 1.00 94.81 71 LYS A N 1
ATOM 589 C CA . LYS A 1 71 ? -2.457 2.144 11.827 1.00 94.81 71 LYS A CA 1
ATOM 590 C C . LYS A 1 71 ? -2.988 3.088 10.754 1.00 94.81 71 LYS A C 1
ATOM 592 O O . LYS A 1 71 ? -2.322 3.258 9.744 1.00 94.81 71 LYS A O 1
ATOM 597 N N . LEU A 1 72 ? -4.130 3.732 11.002 1.00 96.00 72 LEU A N 1
ATOM 598 C CA . LEU A 1 72 ? -4.655 4.783 10.129 1.00 96.00 72 LEU A CA 1
ATOM 599 C C . LEU A 1 72 ? -3.605 5.881 9.896 1.00 96.00 72 LEU A C 1
ATOM 601 O O . LEU A 1 72 ? -3.193 6.089 8.761 1.00 96.00 72 LEU A O 1
ATOM 605 N N . PHE A 1 73 ? -3.098 6.476 10.979 1.00 95.50 73 PHE A N 1
ATOM 606 C CA . PHE A 1 73 ? -2.093 7.537 10.912 1.00 95.50 73 PHE A CA 1
ATOM 607 C C . PHE A 1 73 ? -0.828 7.108 10.158 1.00 95.50 73 PHE A C 1
ATOM 609 O O . PHE A 1 73 ? -0.264 7.884 9.392 1.00 95.50 73 PHE A O 1
ATOM 616 N N . TYR A 1 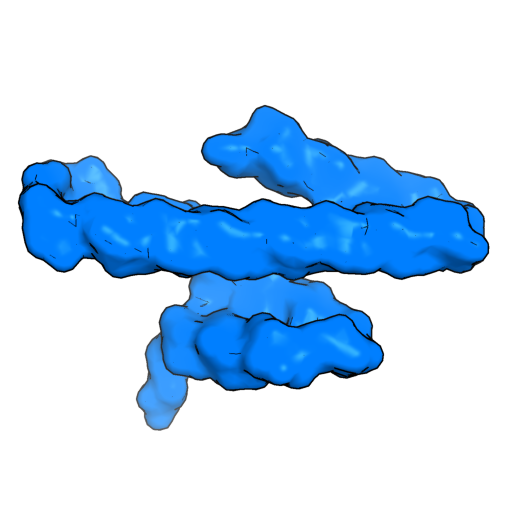74 ? -0.380 5.865 10.357 1.00 95.25 74 TYR A N 1
ATOM 617 C CA . TYR A 1 74 ? 0.765 5.317 9.635 1.00 95.25 74 TYR A CA 1
ATOM 618 C C . TYR A 1 74 ? 0.551 5.318 8.114 1.00 95.25 74 TYR A C 1
ATOM 620 O O . TYR A 1 74 ? 1.421 5.797 7.389 1.00 95.25 74 TYR A O 1
ATOM 628 N N . TYR A 1 75 ? -0.593 4.825 7.628 1.00 95.19 75 TYR A N 1
ATOM 629 C CA . TYR A 1 75 ? -0.866 4.775 6.187 1.00 95.19 75 TYR A CA 1
ATOM 630 C C . TYR A 1 75 ? -1.165 6.155 5.591 1.00 95.19 75 TYR A C 1
ATOM 632 O O . TYR A 1 75 ? -0.714 6.427 4.485 1.00 95.19 75 TYR A O 1
ATOM 640 N N . GLU A 1 76 ? -1.827 7.049 6.331 1.00 94.06 76 GLU A N 1
ATOM 641 C CA . GLU A 1 76 ? -2.000 8.454 5.929 1.00 94.06 76 GLU A CA 1
ATOM 642 C C . GLU A 1 76 ? -0.647 9.159 5.764 1.00 94.06 76 GLU A C 1
ATOM 644 O O . GLU A 1 76 ? -0.385 9.763 4.729 1.00 94.06 76 GLU A O 1
ATOM 649 N N . THR A 1 77 ? 0.265 8.981 6.725 1.00 94.00 77 THR A N 1
ATOM 650 C CA . THR A 1 77 ? 1.617 9.561 6.660 1.00 94.00 77 THR A CA 1
ATOM 651 C C . THR A 1 77 ? 2.423 9.014 5.477 1.00 94.00 77 THR A C 1
ATOM 653 O O . THR A 1 77 ? 3.239 9.731 4.905 1.00 94.00 77 THR A O 1
ATOM 656 N N . LEU A 1 78 ? 2.249 7.736 5.121 1.00 91.69 78 LEU A N 1
ATOM 657 C CA . LEU A 1 78 ? 2.912 7.159 3.949 1.00 91.69 78 LEU A CA 1
ATOM 658 C C . LEU A 1 78 ? 2.376 7.741 2.640 1.00 91.69 78 LEU A C 1
ATOM 660 O O . LEU A 1 78 ? 3.178 7.989 1.749 1.00 91.69 78 LEU A O 1
ATOM 664 N N . MET A 1 79 ? 1.065 7.983 2.539 1.00 92.25 79 MET A N 1
ATOM 665 C CA . MET A 1 79 ? 0.473 8.627 1.360 1.00 92.25 79 MET A CA 1
ATOM 666 C C . MET A 1 79 ? 0.942 10.072 1.203 1.00 92.25 79 MET A C 1
ATOM 668 O O . MET A 1 79 ? 1.213 10.492 0.093 1.00 92.25 79 MET A O 1
ATOM 672 N N . GLU A 1 80 ? 1.073 10.830 2.296 1.00 89.81 80 GLU A N 1
ATOM 673 C CA . GLU A 1 80 ? 1.552 12.223 2.243 1.00 89.81 80 GLU A CA 1
ATOM 674 C C . GLU A 1 80 ? 3.016 12.359 1.801 1.00 89.81 80 GLU A C 1
ATOM 676 O O . GLU A 1 80 ? 3.441 13.431 1.373 1.00 89.81 80 GLU A O 1
ATOM 681 N N . ARG A 1 81 ? 3.811 11.298 1.972 1.00 85.00 81 ARG A N 1
ATOM 682 C CA . ARG A 1 81 ? 5.240 11.272 1.627 1.00 85.00 81 ARG A CA 1
ATOM 683 C C . ARG A 1 81 ? 5.517 10.767 0.217 1.00 85.00 81 ARG A C 1
ATOM 685 O O . ARG A 1 81 ? 6.669 10.850 -0.203 1.00 85.00 81 ARG A O 1
ATOM 692 N N . PHE A 1 82 ? 4.514 10.181 -0.422 1.00 77.75 82 PHE A N 1
ATOM 693 C CA . PHE A 1 82 ? 4.598 9.605 -1.753 1.00 77.75 82 PHE A CA 1
ATOM 694 C C . PHE A 1 82 ? 4.197 10.655 -2.790 1.00 77.75 82 PHE A C 1
ATOM 696 O O . PHE A 1 82 ? 4.948 10.817 -3.772 1.00 77.75 82 PHE A O 1
#

Foldseek 3Di:
DDQLVRLLVVLLVPLVPLVSLVVNQVSDPADDPPVDDDPVCVVVRVVVVVSNLVSLVSQLVVCVVVVVVVSNVVSVVVNVVD